Protein AF-A0A2B8B9N0-F1 (afdb_monomer_lite)

Structure (mmCIF, N/CA/C/O backbone):
data_AF-A0A2B8B9N0-F1
#
_entry.id   AF-A0A2B8B9N0-F1
#
loop_
_atom_site.group_PDB
_atom_site.id
_atom_site.type_symbol
_atom_site.label_atom_id
_atom_site.label_alt_id
_atom_site.label_comp_id
_atom_site.label_asym_id
_atom_site.label_entity_id
_atom_site.label_seq_id
_atom_site.pdbx_PDB_ins_code
_atom_site.Cartn_x
_atom_site.Cartn_y
_atom_site.Cartn_z
_atom_site.occupancy
_atom_site.B_iso_or_equiv
_atom_site.auth_seq_id
_atom_site.auth_comp_id
_atom_site.auth_asym_id
_atom_site.auth_atom_id
_atom_site.pdbx_PDB_model_num
ATOM 1 N N . MET A 1 1 ? 14.494 56.153 31.405 1.00 45.69 1 MET A N 1
ATOM 2 C CA . MET A 1 1 ? 15.131 56.006 30.080 1.00 45.69 1 MET A CA 1
ATOM 3 C C . MET A 1 1 ? 16.626 55.831 30.281 1.00 45.69 1 MET A C 1
ATOM 5 O O . MET A 1 1 ? 17.243 56.748 30.798 1.00 45.69 1 MET A O 1
ATOM 9 N N . ALA A 1 2 ? 17.182 54.676 29.921 1.00 39.88 2 ALA A N 1
ATOM 10 C CA . ALA A 1 2 ? 18.606 54.487 29.643 1.00 39.88 2 ALA A CA 1
ATOM 11 C C . ALA A 1 2 ? 18.771 53.168 28.873 1.00 39.88 2 ALA A C 1
ATOM 13 O O . ALA A 1 2 ? 18.022 52.219 29.078 1.00 39.88 2 ALA A O 1
ATOM 14 N N . VAL A 1 3 ? 19.685 53.208 27.919 1.00 40.00 3 VAL A N 1
ATOM 15 C CA . VAL A 1 3 ? 19.774 52.432 26.683 1.00 40.00 3 VAL A CA 1
ATOM 16 C C . VAL A 1 3 ? 20.300 51.005 26.837 1.00 40.00 3 VAL A C 1
ATOM 18 O O . VAL A 1 3 ? 21.110 50.701 27.707 1.00 40.00 3 VAL A O 1
ATOM 21 N N . ALA A 1 4 ? 19.848 50.153 25.916 1.00 46.59 4 ALA A N 1
ATOM 22 C CA . ALA A 1 4 ? 20.332 48.803 25.687 1.00 46.59 4 ALA A CA 1
ATOM 23 C C . ALA A 1 4 ? 21.785 48.800 25.179 1.00 46.59 4 ALA A C 1
ATOM 25 O O . ALA A 1 4 ? 22.087 49.387 24.138 1.00 46.59 4 ALA A O 1
ATOM 26 N N . SER A 1 5 ? 22.657 48.069 25.875 1.00 46.03 5 SER A N 1
ATOM 27 C CA . SER A 1 5 ? 24.007 47.734 25.414 1.00 46.03 5 SER A CA 1
ATOM 28 C C . SER A 1 5 ? 24.034 46.309 24.860 1.00 46.03 5 SER A C 1
ATOM 30 O O . SER A 1 5 ? 24.044 45.327 25.592 1.00 46.03 5 SER A O 1
ATOM 32 N N . LYS A 1 6 ? 23.951 46.247 23.529 1.00 52.75 6 LYS A N 1
ATOM 33 C CA . LYS A 1 6 ? 24.784 45.471 22.595 1.00 52.75 6 LYS A CA 1
ATOM 34 C C . LYS A 1 6 ? 25.769 44.473 23.232 1.00 52.75 6 LYS A C 1
ATOM 36 O O . LYS A 1 6 ? 26.700 44.908 23.887 1.00 52.75 6 LYS A O 1
ATOM 41 N N . ASP A 1 7 ? 25.646 43.189 22.891 1.00 48.53 7 ASP A N 1
ATOM 42 C CA . ASP A 1 7 ? 26.774 42.437 22.325 1.00 48.53 7 ASP A CA 1
ATOM 43 C C . ASP A 1 7 ? 26.331 41.119 21.671 1.00 48.53 7 ASP A C 1
ATOM 45 O O . ASP A 1 7 ? 25.651 40.277 22.253 1.00 48.53 7 ASP A O 1
ATOM 49 N N . HIS A 1 8 ? 26.722 40.972 20.408 1.00 48.94 8 HIS A N 1
ATOM 50 C CA . HIS A 1 8 ? 26.656 39.737 19.635 1.00 48.94 8 HIS A CA 1
ATOM 51 C C . HIS A 1 8 ? 27.954 38.964 19.879 1.00 48.94 8 HIS A C 1
ATOM 53 O O . HIS A 1 8 ? 29.029 39.534 19.687 1.00 48.94 8 HIS A O 1
ATOM 59 N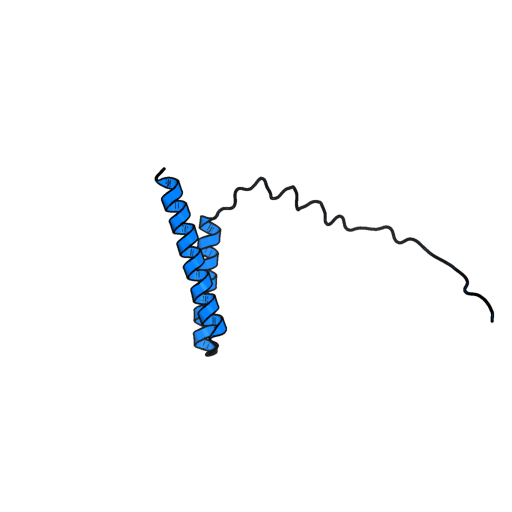 N . PRO A 1 9 ? 27.885 37.642 20.094 1.00 49.50 9 PRO A N 1
ATOM 60 C CA . PRO A 1 9 ? 28.910 36.789 19.514 1.00 49.50 9 PRO A CA 1
ATOM 61 C C . PRO A 1 9 ? 28.327 35.695 18.618 1.00 49.50 9 PRO A C 1
ATOM 63 O O . PRO A 1 9 ? 27.422 34.939 18.966 1.00 49.50 9 PRO A O 1
ATOM 66 N N . LYS A 1 10 ? 28.932 35.620 17.429 1.00 49.59 10 LYS A N 1
ATOM 67 C CA . LYS A 1 10 ? 28.812 34.562 16.428 1.00 49.59 10 LYS A CA 1
ATOM 68 C C . LYS A 1 10 ? 28.876 33.169 17.065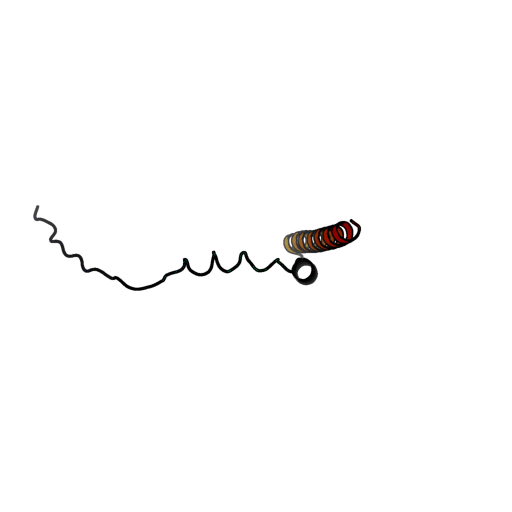 1.00 49.59 10 LYS A C 1
ATOM 70 O O . LYS A 1 10 ? 29.887 32.817 17.667 1.00 49.59 10 LYS A O 1
ATOM 75 N N . ARG A 1 11 ? 27.911 32.311 16.732 1.00 49.44 11 ARG A N 1
ATOM 76 C CA . ARG A 1 11 ? 28.162 30.871 16.592 1.00 49.44 11 ARG A CA 1
ATOM 77 C C . ARG A 1 11 ? 28.045 30.480 15.124 1.00 49.44 11 ARG A C 1
ATOM 79 O O . ARG A 1 11 ? 26.968 30.244 14.595 1.00 49.44 11 ARG A O 1
ATOM 86 N N . ARG A 1 12 ? 29.206 30.452 14.468 1.00 50.97 12 ARG A N 1
ATOM 87 C CA . ARG A 1 12 ? 29.464 29.584 13.317 1.00 50.97 12 ARG A CA 1
ATOM 88 C C . ARG A 1 12 ? 29.562 28.153 13.844 1.00 50.97 12 ARG A C 1
ATOM 90 O O . ARG A 1 12 ? 30.271 27.942 14.822 1.00 50.97 12 ARG A O 1
ATOM 97 N N . GLY A 1 13 ? 28.930 27.196 13.170 1.00 41.31 13 GLY A N 1
ATOM 98 C CA . GLY A 1 13 ? 29.259 25.784 13.359 1.00 41.31 13 GLY A CA 1
ATOM 99 C C . GLY A 1 13 ? 28.118 24.815 13.079 1.00 41.31 13 GLY A C 1
ATOM 100 O O . GLY A 1 13 ? 27.375 24.486 13.988 1.00 41.31 13 GLY A O 1
ATOM 101 N N . ALA A 1 14 ? 28.096 24.326 11.837 1.00 46.59 14 ALA A N 1
ATOM 102 C CA . ALA A 1 14 ? 27.646 22.997 11.422 1.00 46.59 14 ALA A CA 1
ATOM 103 C C . ALA A 1 14 ? 26.156 22.625 11.571 1.00 46.59 14 ALA A C 1
ATOM 105 O O . ALA A 1 14 ? 25.712 22.147 12.605 1.00 46.59 14 ALA A O 1
ATOM 106 N N . ALA A 1 15 ? 25.452 22.635 10.438 1.00 50.53 15 ALA A N 1
ATOM 107 C CA . ALA A 1 15 ? 25.185 21.371 9.750 1.00 50.53 15 ALA A CA 1
ATOM 108 C C . ALA A 1 15 ? 24.907 21.639 8.257 1.00 50.53 15 ALA A C 1
ATOM 110 O O . ALA A 1 15 ? 23.956 22.351 7.929 1.00 50.53 15 ALA A O 1
ATOM 111 N N . PRO A 1 16 ? 25.717 21.107 7.327 1.00 44.50 16 PRO A N 1
ATOM 112 C CA . PRO A 1 16 ? 25.363 21.102 5.920 1.00 44.50 16 PRO A CA 1
ATOM 113 C C . PRO A 1 16 ? 24.316 20.001 5.715 1.00 44.50 16 PRO A C 1
ATOM 115 O O . PRO A 1 16 ? 24.652 18.865 5.407 1.00 44.50 16 PRO A O 1
ATOM 118 N N . HIS A 1 17 ? 23.032 20.312 5.895 1.00 50.12 17 HIS A N 1
ATOM 119 C CA . HIS A 1 17 ? 21.951 19.382 5.533 1.00 50.12 17 HIS A CA 1
ATOM 120 C C . HIS A 1 17 ? 21.603 19.420 4.036 1.00 50.12 17 HIS A C 1
ATOM 122 O O . HIS A 1 17 ? 20.571 18.902 3.628 1.00 50.12 17 HIS A O 1
ATOM 128 N N . VAL A 1 18 ? 22.461 20.007 3.198 1.00 53.41 18 VAL A N 1
ATOM 129 C CA . VAL A 1 18 ? 22.230 20.143 1.751 1.00 53.41 18 VAL A CA 1
ATOM 130 C C . VAL A 1 18 ? 23.326 19.419 0.966 1.00 53.41 18 VAL A C 1
ATOM 132 O O . VAL A 1 18 ? 23.930 19.970 0.058 1.00 53.41 18 VAL A O 1
ATOM 135 N N . ALA A 1 19 ? 23.639 18.185 1.367 1.00 50.38 19 ALA A N 1
ATOM 136 C CA . ALA A 1 19 ? 24.578 17.320 0.647 1.00 50.38 19 ALA A CA 1
ATOM 137 C C . ALA A 1 19 ? 24.061 15.877 0.494 1.00 50.38 19 ALA A C 1
ATOM 139 O O . ALA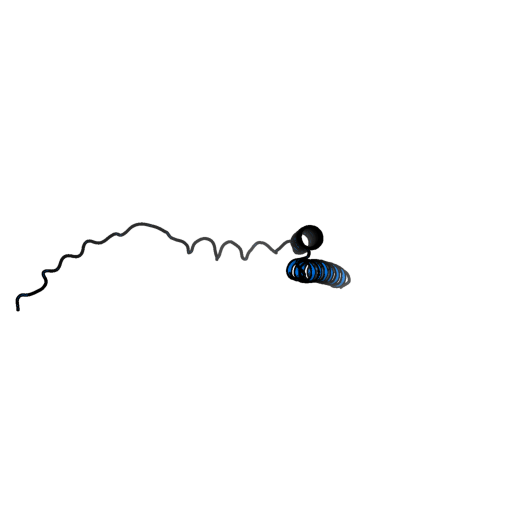 A 1 19 ? 24.844 14.946 0.341 1.00 50.38 19 ALA A O 1
ATOM 140 N N . THR A 1 20 ? 22.741 15.675 0.550 1.00 53.03 20 THR A N 1
ATOM 141 C CA . THR A 1 20 ? 22.111 14.364 0.295 1.00 53.03 20 THR A CA 1
ATOM 142 C C . THR A 1 20 ? 20.944 14.416 -0.686 1.00 53.03 20 THR A C 1
ATOM 144 O O . THR A 1 20 ? 20.524 13.363 -1.147 1.00 53.03 20 THR A O 1
ATOM 147 N N . ALA A 1 21 ? 20.439 15.597 -1.059 1.00 53.75 21 ALA A N 1
ATOM 148 C CA . ALA A 1 21 ? 19.364 15.694 -2.048 1.00 53.75 21 ALA A CA 1
ATOM 149 C C . ALA A 1 21 ? 19.857 15.379 -3.471 1.00 53.75 21 ALA A C 1
ATOM 151 O O . ALA A 1 21 ? 19.156 14.701 -4.212 1.00 53.75 21 ALA A O 1
ATOM 152 N N . ASP A 1 22 ? 21.076 15.791 -3.833 1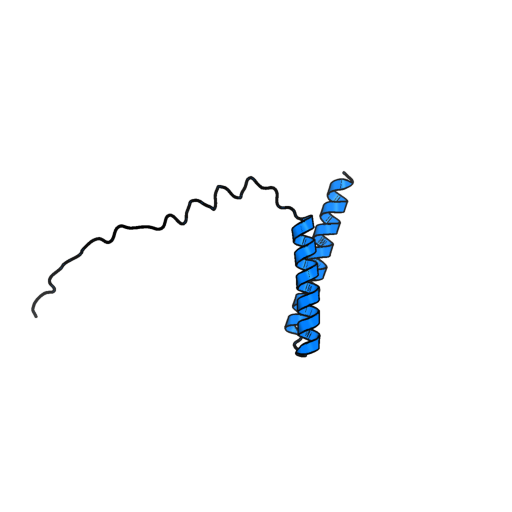.00 46.56 22 ASP A N 1
ATOM 153 C CA . ASP A 1 22 ? 21.589 15.634 -5.204 1.00 46.56 22 ASP A CA 1
ATOM 154 C C . ASP A 1 22 ? 22.156 14.238 -5.513 1.00 46.56 22 ASP A C 1
ATOM 156 O O . ASP A 1 22 ? 22.206 13.834 -6.670 1.00 46.56 22 ASP A O 1
ATOM 160 N N . ALA A 1 23 ? 22.534 13.456 -4.497 1.00 46.91 23 ALA A N 1
ATOM 161 C CA . ALA A 1 23 ? 23.109 12.119 -4.691 1.00 46.91 23 ALA A CA 1
ATOM 162 C C . ALA A 1 23 ? 22.058 11.001 -4.859 1.00 46.91 23 ALA A C 1
ATOM 164 O O . ALA A 1 23 ? 22.418 9.869 -5.169 1.00 46.91 23 ALA A O 1
ATOM 165 N N . VAL A 1 24 ? 20.769 11.293 -4.643 1.00 53.16 24 VAL A N 1
ATOM 166 C CA . VAL A 1 24 ? 19.689 10.284 -4.642 1.00 53.16 24 VAL A CA 1
ATOM 167 C C . VAL A 1 24 ? 19.015 10.136 -6.014 1.00 53.16 24 VAL A C 1
ATOM 169 O O . VAL A 1 24 ? 18.402 9.107 -6.284 1.00 53.16 24 VAL A O 1
ATOM 172 N N . TRP A 1 25 ? 19.176 11.098 -6.927 1.00 46.91 25 TRP A N 1
ATOM 173 C CA . TRP A 1 25 ? 18.506 11.083 -8.239 1.00 46.91 25 TRP A CA 1
ATOM 174 C C . TRP A 1 25 ? 19.089 10.084 -9.251 1.00 46.91 25 TRP A C 1
ATOM 176 O O . TRP A 1 25 ? 18.513 9.894 -10.318 1.00 46.91 25 TRP A O 1
ATOM 186 N N . THR A 1 26 ? 20.214 9.435 -8.943 1.00 55.06 26 THR A N 1
ATOM 187 C CA . THR A 1 26 ? 20.865 8.456 -9.832 1.00 55.06 26 THR A CA 1
ATOM 188 C C . THR A 1 26 ? 20.490 7.005 -9.541 1.00 55.06 26 THR A C 1
ATOM 190 O O . THR A 1 26 ? 20.802 6.131 -10.350 1.00 55.06 26 THR A O 1
ATOM 193 N N . MET A 1 27 ? 19.793 6.717 -8.437 1.00 67.94 27 MET A N 1
ATOM 194 C CA . MET A 1 27 ? 19.215 5.393 -8.218 1.00 67.94 27 MET A CA 1
ATOM 195 C C . MET A 1 27 ? 17.799 5.370 -8.774 1.00 67.94 27 MET A C 1
ATOM 197 O O . MET A 1 27 ? 16.886 5.948 -8.189 1.00 67.94 27 MET A O 1
ATOM 201 N N . VAL A 1 28 ? 17.614 4.669 -9.896 1.00 73.75 28 VAL A N 1
ATOM 202 C CA . VAL A 1 28 ? 16.275 4.277 -10.347 1.00 73.75 28 VAL A CA 1
ATOM 203 C C . VAL A 1 28 ? 15.602 3.555 -9.175 1.00 73.75 28 VAL A C 1
ATOM 205 O O . VAL A 1 28 ? 16.150 2.555 -8.697 1.00 73.75 28 VAL A O 1
ATOM 208 N N . PRO A 1 29 ? 14.463 4.053 -8.665 1.00 82.44 29 PRO A N 1
ATOM 209 C CA . PRO A 1 29 ? 13.782 3.407 -7.558 1.00 82.44 29 PRO A CA 1
ATOM 210 C C . PRO A 1 29 ? 13.410 1.971 -7.931 1.00 82.44 29 PRO A C 1
ATOM 212 O O . PRO A 1 29 ? 12.860 1.723 -9.004 1.00 82.44 29 PRO A O 1
ATOM 215 N N . ASP A 1 30 ? 13.679 1.011 -7.044 1.00 90.19 30 ASP A N 1
ATOM 216 C CA . ASP A 1 30 ? 13.166 -0.350 -7.210 1.00 90.19 30 ASP A CA 1
ATOM 217 C C . ASP A 1 30 ? 11.678 -0.366 -6.841 1.00 90.19 30 ASP A C 1
ATOM 219 O O . ASP A 1 30 ? 11.279 -0.667 -5.712 1.00 90.19 30 ASP A O 1
ATOM 223 N N . TYR A 1 31 ? 10.848 0.015 -7.809 1.00 92.50 31 TYR A N 1
ATOM 224 C CA . TYR A 1 31 ? 9.401 0.110 -7.651 1.00 92.50 31 TYR A CA 1
ATOM 225 C C . TYR A 1 31 ? 8.759 -1.235 -7.299 1.00 92.50 31 TYR A C 1
ATOM 227 O O . TYR A 1 31 ? 7.774 -1.267 -6.563 1.00 92.50 31 TYR A O 1
ATOM 235 N N . ARG A 1 32 ? 9.343 -2.358 -7.742 1.00 94.38 32 ARG A N 1
ATOM 236 C CA . ARG A 1 32 ? 8.869 -3.692 -7.354 1.00 94.38 32 ARG A CA 1
ATOM 237 C C . ARG A 1 32 ? 9.083 -3.912 -5.860 1.00 94.38 32 ARG A C 1
ATOM 239 O O . ARG A 1 32 ? 8.168 -4.373 -5.179 1.00 94.38 32 ARG A O 1
ATOM 246 N N . LYS A 1 33 ? 10.262 -3.568 -5.340 1.00 94.88 33 LYS A N 1
ATOM 247 C CA . LYS A 1 33 ? 10.540 -3.639 -3.901 1.00 94.88 33 LYS A CA 1
ATOM 248 C C . LYS A 1 33 ? 9.635 -2.695 -3.109 1.00 94.88 33 LYS A C 1
ATOM 250 O O . LYS A 1 33 ? 9.100 -3.098 -2.082 1.00 94.88 33 LYS A O 1
ATOM 255 N N . MET A 1 34 ? 9.409 -1.475 -3.596 1.00 94.38 34 MET A N 1
ATOM 256 C CA . MET A 1 34 ? 8.490 -0.529 -2.950 1.00 94.38 34 MET A CA 1
ATOM 257 C C . MET A 1 34 ? 7.059 -1.074 -2.874 1.00 94.38 34 MET A C 1
ATOM 259 O O . MET A 1 34 ? 6.456 -1.028 -1.805 1.00 94.38 34 MET A O 1
ATOM 263 N N . ALA A 1 35 ? 6.535 -1.653 -3.956 1.00 96.69 35 ALA A N 1
ATOM 264 C CA . ALA A 1 35 ? 5.208 -2.266 -3.961 1.00 96.69 35 ALA A CA 1
ATOM 265 C C . ALA A 1 35 ? 5.090 -3.422 -2.954 1.00 96.69 35 ALA A C 1
ATOM 267 O O . ALA A 1 35 ? 4.107 -3.520 -2.224 1.00 96.69 35 ALA A O 1
ATOM 268 N N . GLN A 1 36 ? 6.121 -4.265 -2.844 1.00 97.25 36 GLN A N 1
ATOM 269 C CA . GLN A 1 36 ? 6.148 -5.345 -1.853 1.00 97.25 36 GLN A CA 1
ATOM 270 C C . GLN A 1 36 ? 6.111 -4.820 -0.413 1.00 97.25 36 GLN A C 1
ATOM 272 O O . GLN A 1 36 ? 5.413 -5.389 0.428 1.00 97.25 36 GLN A O 1
ATOM 277 N N . GLU A 1 37 ? 6.828 -3.734 -0.119 1.00 97.50 37 GLU A N 1
ATOM 278 C CA . GLU A 1 37 ? 6.770 -3.092 1.198 1.00 97.50 37 GLU A CA 1
ATOM 279 C C . GLU A 1 37 ? 5.391 -2.478 1.472 1.00 97.50 37 GLU A C 1
ATOM 281 O O . GLU A 1 37 ? 4.856 -2.641 2.568 1.00 97.50 37 GLU A O 1
ATOM 286 N N . LEU A 1 38 ? 4.756 -1.854 0.475 1.00 97.75 38 LEU A N 1
ATOM 287 C CA . LEU A 1 38 ? 3.384 -1.354 0.610 1.00 97.75 38 LEU A CA 1
ATOM 288 C C . LEU A 1 38 ? 2.396 -2.486 0.924 1.00 97.75 38 LEU A C 1
ATOM 290 O O . LEU A 1 38 ? 1.600 -2.356 1.854 1.00 97.75 38 LEU A O 1
ATOM 294 N N . ALA A 1 39 ? 2.493 -3.623 0.231 1.00 97.62 39 ALA A N 1
ATOM 295 C CA . ALA A 1 39 ? 1.657 -4.790 0.509 1.00 97.62 39 ALA A CA 1
ATOM 296 C C . ALA A 1 39 ? 1.863 -5.315 1.943 1.00 97.62 39 ALA A C 1
ATOM 298 O O . ALA A 1 39 ? 0.894 -5.603 2.650 1.00 97.62 39 ALA A O 1
ATOM 299 N N . ARG A 1 40 ? 3.117 -5.383 2.418 1.00 98.19 40 ARG A N 1
ATOM 300 C CA . ARG A 1 40 ? 3.436 -5.773 3.805 1.00 98.19 40 ARG A CA 1
ATOM 301 C C . ARG A 1 40 ? 2.817 -4.817 4.822 1.00 98.19 40 ARG A C 1
ATOM 303 O O . ARG A 1 40 ? 2.150 -5.267 5.754 1.00 98.19 40 ARG A O 1
ATOM 310 N N . LEU A 1 41 ? 2.974 -3.510 4.620 1.00 98.19 41 LEU A N 1
ATOM 311 C CA . LEU A 1 41 ? 2.377 -2.492 5.488 1.00 98.19 41 LEU A CA 1
ATOM 312 C C . LEU A 1 41 ? 0.842 -2.553 5.469 1.00 98.19 41 LEU A C 1
ATOM 314 O O . LEU A 1 41 ? 0.209 -2.368 6.509 1.00 98.19 41 LEU A O 1
ATOM 318 N N . GLY A 1 42 ? 0.237 -2.865 4.321 1.00 97.75 42 GLY A N 1
ATOM 319 C CA . GLY A 1 42 ? -1.203 -3.088 4.197 1.00 97.75 42 GLY A CA 1
ATOM 320 C C . GLY A 1 42 ? -1.687 -4.252 5.064 1.00 97.75 42 GLY A C 1
ATOM 321 O O . GLY A 1 42 ? -2.644 -4.109 5.829 1.00 97.75 42 GLY A O 1
ATOM 322 N N . VAL A 1 43 ? -0.971 -5.379 5.038 1.00 98.19 43 VAL A N 1
ATOM 323 C CA . VAL A 1 43 ? -1.256 -6.547 5.889 1.00 98.19 43 VAL A CA 1
ATOM 324 C C . VAL A 1 43 ? -1.135 -6.204 7.377 1.00 98.19 43 VAL A C 1
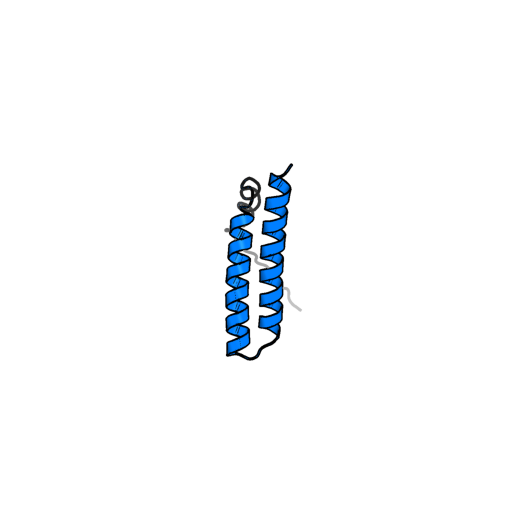ATOM 326 O O . VAL A 1 43 ? -1.992 -6.594 8.180 1.00 98.19 43 VAL A O 1
ATOM 329 N N . GLU A 1 44 ? -0.108 -5.448 7.767 1.00 98.12 44 GLU A N 1
ATOM 330 C CA . GLU A 1 44 ? 0.052 -4.990 9.149 1.00 98.12 44 GLU A CA 1
ATOM 331 C C . GLU A 1 44 ? -1.075 -4.052 9.587 1.00 98.12 44 GLU A C 1
ATOM 333 O O . GLU A 1 44 ? -1.616 -4.210 10.687 1.00 98.12 44 GLU A O 1
ATOM 338 N N . ALA A 1 45 ? -1.471 -3.110 8.729 1.00 97.81 45 ALA A N 1
ATOM 339 C CA . ALA A 1 45 ? -2.595 -2.220 8.982 1.00 97.81 45 ALA A CA 1
ATOM 340 C C . ALA A 1 45 ? -3.901 -3.017 9.144 1.00 97.81 45 ALA A C 1
ATOM 342 O O . ALA A 1 45 ? -4.599 -2.828 10.138 1.00 97.81 45 ALA A O 1
ATOM 343 N N . ALA A 1 46 ? -4.179 -4.004 8.285 1.00 97.81 46 ALA A N 1
ATOM 344 C CA . ALA A 1 46 ? -5.358 -4.869 8.413 1.00 97.81 46 ALA A CA 1
ATOM 345 C C . ALA A 1 46 ? -5.333 -5.683 9.716 1.00 97.81 46 ALA A C 1
ATOM 347 O O . ALA A 1 46 ? -6.353 -5.893 10.378 1.00 97.81 46 ALA A O 1
ATOM 348 N N . ARG A 1 47 ? -4.148 -6.147 10.132 1.00 97.81 47 ARG A N 1
ATOM 349 C CA . ARG A 1 47 ? -3.975 -6.802 11.434 1.00 97.81 47 ARG A CA 1
ATOM 350 C C . ARG A 1 47 ? -4.328 -5.848 12.575 1.00 97.81 47 ARG A C 1
ATOM 352 O O . ARG A 1 47 ? -5.079 -6.237 13.464 1.00 97.81 47 ARG A O 1
ATOM 359 N N . ARG A 1 48 ? -3.835 -4.606 12.544 1.00 96.94 48 ARG A N 1
ATOM 360 C CA . ARG A 1 48 ? -4.151 -3.581 13.557 1.00 96.94 48 ARG A CA 1
ATOM 361 C C . ARG A 1 48 ? -5.629 -3.202 13.553 1.00 96.94 48 ARG A C 1
ATOM 363 O O . ARG A 1 48 ? -6.198 -3.072 14.634 1.00 96.94 48 ARG A O 1
ATOM 370 N N . ALA A 1 49 ? -6.262 -3.100 12.386 1.00 97.31 49 ALA A N 1
ATOM 371 C CA . ALA A 1 49 ? -7.697 -2.855 12.261 1.00 97.31 49 ALA A CA 1
ATOM 372 C C . ALA A 1 49 ? -8.508 -3.929 12.996 1.00 97.31 49 ALA A C 1
ATOM 374 O O . ALA A 1 49 ? -9.343 -3.601 13.832 1.00 97.31 49 ALA A O 1
ATOM 375 N N . ARG A 1 50 ? -8.181 -5.211 12.785 1.00 96.44 50 ARG A N 1
ATOM 376 C CA . ARG A 1 50 ? -8.839 -6.335 13.475 1.00 96.44 50 ARG A CA 1
ATOM 377 C C . ARG A 1 50 ? -8.609 -6.340 14.984 1.00 96.44 50 ARG A C 1
ATOM 379 O O . ARG A 1 50 ? -9.529 -6.637 15.732 1.00 96.44 50 ARG A O 1
ATOM 386 N N . MET A 1 51 ? -7.398 -6.008 15.434 1.00 97.56 51 MET A N 1
ATOM 387 C CA . MET A 1 51 ? -7.074 -5.983 16.867 1.00 97.56 51 MET A CA 1
ATOM 388 C C . MET A 1 51 ? -7.733 -4.815 17.611 1.00 97.56 51 MET A C 1
ATOM 390 O O . MET A 1 51 ? -8.018 -4.937 18.796 1.00 97.56 51 MET A O 1
ATOM 394 N N . THR A 1 52 ? -7.939 -3.680 16.941 1.00 96.12 52 THR A N 1
ATOM 395 C CA . THR A 1 52 ? -8.394 -2.433 17.583 1.00 96.12 52 THR A CA 1
ATOM 396 C C . THR A 1 52 ? -9.837 -2.059 17.256 1.00 96.12 52 THR A C 1
ATOM 398 O O . THR A 1 52 ? -10.386 -1.165 17.891 1.00 96.12 52 THR A O 1
ATOM 401 N N . GLY A 1 53 ? -10.441 -2.679 16.239 1.00 94.94 53 GLY A N 1
ATOM 402 C CA . GLY A 1 53 ? -11.720 -2.248 15.670 1.00 94.94 53 GLY A CA 1
ATOM 403 C C . GLY A 1 53 ? -11.661 -0.885 14.966 1.00 94.94 53 GLY A C 1
ATOM 404 O O . GLY A 1 53 ? -12.702 -0.322 14.636 1.00 94.94 53 GLY A O 1
ATOM 405 N N . ASN A 1 54 ? -10.468 -0.318 14.743 1.00 93.75 54 ASN A N 1
ATOM 406 C CA . ASN A 1 54 ? -10.327 1.013 14.161 1.00 93.75 54 ASN A CA 1
ATOM 407 C C . ASN A 1 54 ? -10.385 0.963 12.625 1.00 93.75 54 ASN A C 1
ATOM 409 O O . ASN A 1 54 ? -9.435 0.545 11.957 1.00 93.75 54 ASN A O 1
ATOM 413 N N . GLY A 1 55 ? -11.478 1.486 12.064 1.00 94.44 55 GLY A N 1
ATOM 414 C CA . GLY A 1 55 ? -11.702 1.570 10.619 1.00 94.44 55 GLY A CA 1
ATOM 415 C C . GLY A 1 55 ? -10.725 2.471 9.850 1.00 94.44 55 GLY A C 1
ATOM 416 O O . GLY A 1 55 ? -10.682 2.405 8.625 1.00 94.44 55 GLY A O 1
ATOM 417 N N . GLN A 1 56 ? -9.915 3.305 10.513 1.00 96.81 56 GLN A N 1
ATOM 418 C CA . GLN A 1 56 ? -8.836 4.038 9.838 1.00 96.81 56 GLN A CA 1
ATOM 419 C C . GLN A 1 56 ? -7.720 3.101 9.376 1.00 96.81 56 GLN A C 1
ATOM 421 O O . GLN A 1 56 ? -7.214 3.257 8.266 1.00 96.81 56 GLN A O 1
ATOM 426 N N . PHE A 1 57 ? -7.362 2.106 10.194 1.00 96.75 57 PHE A N 1
ATOM 427 C CA . PHE A 1 57 ? -6.376 1.105 9.795 1.00 96.75 57 PHE A CA 1
ATOM 428 C C . PHE A 1 57 ? -6.900 0.213 8.670 1.00 96.75 57 PHE A C 1
ATOM 430 O O . PHE A 1 57 ? -6.117 -0.205 7.827 1.00 96.75 57 PHE A O 1
ATOM 437 N N . ASP A 1 58 ? -8.211 -0.025 8.624 1.00 97.06 58 ASP A N 1
ATOM 438 C CA . ASP A 1 58 ? -8.848 -0.781 7.545 1.00 97.06 58 ASP A CA 1
ATOM 439 C C . ASP A 1 58 ? -8.745 -0.036 6.201 1.00 97.06 58 ASP A C 1
ATOM 441 O O . ASP A 1 58 ? -8.225 -0.566 5.218 1.00 97.06 58 ASP A O 1
ATOM 445 N N . ARG A 1 59 ? -9.092 1.260 6.185 1.00 97.75 59 ARG A N 1
ATOM 446 C CA . ARG A 1 59 ? -8.907 2.123 5.001 1.00 97.75 59 ARG A CA 1
ATOM 447 C C . ARG A 1 59 ? -7.444 2.235 4.583 1.00 97.75 59 ARG A C 1
ATOM 449 O O . ARG A 1 59 ? -7.141 2.244 3.388 1.00 97.75 59 ARG A O 1
ATOM 456 N N . LEU A 1 60 ? -6.539 2.331 5.557 1.00 97.75 60 LEU A N 1
ATOM 457 C CA . LEU A 1 60 ? -5.104 2.371 5.296 1.00 97.75 60 LEU A CA 1
ATOM 458 C C . LEU A 1 60 ? -4.631 1.063 4.652 1.00 97.75 60 LEU A C 1
ATOM 460 O O . LEU A 1 60 ? -3.923 1.108 3.651 1.00 97.75 60 LEU A O 1
ATOM 464 N N . ALA A 1 61 ? -5.060 -0.083 5.181 1.00 98.12 61 ALA A N 1
ATOM 465 C CA . ALA A 1 61 ? -4.730 -1.393 4.637 1.00 98.12 61 ALA A CA 1
ATOM 466 C C . ALA A 1 61 ? -5.171 -1.539 3.180 1.00 98.12 61 ALA A C 1
ATOM 468 O O . ALA A 1 61 ? -4.378 -1.954 2.331 1.00 98.12 61 ALA A O 1
ATOM 469 N N . HIS A 1 62 ? -6.408 -1.133 2.889 1.00 98.00 62 HIS A N 1
ATOM 470 C CA . HIS A 1 62 ? -6.941 -1.143 1.534 1.00 98.00 62 HIS A CA 1
ATOM 471 C C . HIS A 1 62 ? -6.125 -0.237 0.610 1.00 98.00 62 HIS A C 1
ATOM 473 O O . HIS A 1 62 ? -5.737 -0.656 -0.475 1.00 98.00 62 HIS A O 1
ATOM 479 N N . THR A 1 63 ? -5.827 0.992 1.038 1.00 98.12 63 THR A N 1
ATOM 480 C CA . THR A 1 63 ? -5.071 1.950 0.217 1.00 98.12 63 THR A CA 1
ATOM 481 C C . THR A 1 63 ? -3.681 1.418 -0.119 1.00 98.12 63 THR A C 1
ATOM 483 O O . THR A 1 63 ? -3.270 1.454 -1.274 1.00 98.12 63 THR A O 1
ATOM 486 N N . LEU A 1 64 ? -2.957 0.904 0.878 1.00 97.94 64 LEU A N 1
ATOM 487 C CA . LEU A 1 64 ? -1.598 0.398 0.692 1.00 97.94 64 LEU A CA 1
ATOM 488 C C . LEU A 1 64 ? -1.561 -0.816 -0.239 1.00 97.94 64 LEU A C 1
ATOM 490 O O . LEU A 1 64 ? -0.694 -0.890 -1.105 1.00 97.94 64 LEU A O 1
ATOM 494 N N . THR A 1 65 ? -2.523 -1.728 -0.091 1.00 97.06 65 THR A N 1
ATOM 495 C CA . THR A 1 65 ? -2.612 -2.928 -0.931 1.00 97.06 65 THR A CA 1
ATOM 496 C C . THR A 1 65 ? -2.969 -2.560 -2.370 1.00 97.06 65 THR A C 1
ATOM 498 O O . THR A 1 65 ? -2.253 -2.956 -3.281 1.00 97.06 65 THR A O 1
ATOM 501 N N . SER A 1 66 ? -3.980 -1.708 -2.588 1.00 98.06 66 SER A N 1
ATOM 502 C CA . SER A 1 66 ? -4.342 -1.264 -3.942 1.00 98.06 66 SER A CA 1
ATOM 503 C C . SER A 1 66 ? -3.193 -0.541 -4.644 1.00 98.06 66 SER A C 1
ATOM 505 O O . SER A 1 66 ? -2.946 -0.785 -5.818 1.00 98.06 66 SER A O 1
ATOM 507 N N . ARG A 1 67 ? -2.436 0.306 -3.931 1.00 97.56 67 ARG A N 1
ATOM 508 C CA . ARG A 1 67 ? -1.260 0.973 -4.514 1.00 97.56 67 ARG A CA 1
ATOM 509 C C . ARG A 1 67 ? -0.128 0.005 -4.840 1.00 97.56 67 ARG A C 1
ATOM 511 O O . ARG A 1 67 ? 0.576 0.220 -5.820 1.00 97.56 67 ARG A O 1
ATOM 518 N N . ALA A 1 68 ? 0.070 -1.030 -4.026 1.00 97.62 68 ALA A N 1
ATOM 519 C CA . ALA A 1 68 ? 1.039 -2.073 -4.335 1.00 97.62 68 ALA A CA 1
ATOM 520 C C . ALA A 1 68 ? 0.678 -2.786 -5.646 1.00 97.62 68 ALA A C 1
ATOM 522 O O . ALA A 1 68 ? 1.545 -2.942 -6.504 1.00 97.62 68 ALA A O 1
ATOM 523 N N . ASP A 1 69 ? -0.594 -3.151 -5.810 1.00 97.44 69 ASP A N 1
ATOM 524 C CA . ASP A 1 69 ? -1.086 -3.833 -7.008 1.00 97.44 69 ASP A CA 1
ATOM 525 C C . ASP A 1 69 ? -0.963 -2.940 -8.250 1.00 97.44 69 ASP A C 1
ATOM 527 O O . ASP A 1 69 ? -0.387 -3.367 -9.246 1.00 97.44 69 ASP A O 1
ATOM 531 N N . GLU A 1 70 ? -1.381 -1.671 -8.167 1.00 97.62 70 GLU A N 1
ATOM 532 C CA . GLU A 1 70 ? -1.240 -0.694 -9.260 1.00 97.62 70 GLU A CA 1
ATOM 533 C C . GLU A 1 70 ? 0.217 -0.561 -9.739 1.00 97.62 70 GLU A C 1
ATOM 535 O O . GLU A 1 70 ? 0.485 -0.597 -10.939 1.00 97.62 70 GLU A O 1
ATOM 540 N N . ILE A 1 71 ? 1.181 -0.464 -8.814 1.00 95.12 71 ILE A N 1
ATOM 541 C CA . ILE A 1 71 ? 2.605 -0.362 -9.171 1.00 95.12 71 ILE A CA 1
ATOM 542 C C . ILE A 1 71 ? 3.091 -1.644 -9.857 1.00 95.12 71 ILE A C 1
ATOM 544 O O . ILE A 1 71 ? 3.861 -1.582 -10.815 1.00 95.12 71 ILE A O 1
ATOM 548 N N . LEU A 1 72 ? 2.689 -2.818 -9.366 1.00 95.06 72 LEU A N 1
ATOM 549 C CA . LEU A 1 72 ? 3.093 -4.089 -9.967 1.00 95.06 72 LEU A CA 1
ATOM 550 C C . LEU A 1 72 ? 2.491 -4.268 -11.365 1.00 95.06 72 LEU A C 1
ATOM 552 O O . LEU A 1 72 ? 3.212 -4.694 -12.272 1.00 95.06 72 LEU A O 1
ATOM 556 N N . ASP A 1 73 ? 1.228 -3.886 -11.544 1.00 96.06 73 ASP A N 1
ATOM 557 C CA . ASP A 1 73 ? 0.530 -3.899 -12.828 1.00 96.06 73 ASP A CA 1
ATOM 558 C C . ASP A 1 73 ? 1.204 -2.963 -13.840 1.00 96.06 73 ASP A C 1
ATOM 560 O O . ASP A 1 73 ? 1.447 -3.358 -14.984 1.00 96.06 73 ASP A O 1
ATOM 564 N N . ASP A 1 74 ? 1.566 -1.746 -13.428 1.00 94.50 74 ASP A N 1
ATOM 565 C CA . ASP A 1 74 ? 2.262 -0.780 -14.283 1.00 94.50 74 ASP A CA 1
ATOM 566 C C . ASP A 1 74 ? 3.646 -1.291 -14.708 1.00 94.50 74 ASP A C 1
ATOM 568 O O . ASP A 1 74 ? 4.032 -1.170 -15.876 1.00 94.50 74 ASP A O 1
ATOM 572 N N . LEU A 1 75 ? 4.380 -1.940 -13.798 1.00 92.69 75 LEU A N 1
ATOM 573 C CA . LEU A 1 75 ? 5.662 -2.576 -14.115 1.00 92.69 75 LEU A CA 1
ATOM 574 C C . LEU A 1 75 ? 5.509 -3.767 -15.069 1.00 92.69 75 LEU A C 1
ATOM 576 O O . LEU A 1 75 ? 6.386 -4.004 -15.905 1.00 92.69 75 LEU A O 1
ATOM 580 N N . GLU A 1 76 ? 4.425 -4.537 -14.956 1.00 91.50 76 GLU A N 1
ATOM 581 C CA . GLU A 1 76 ? 4.137 -5.628 -15.886 1.00 91.50 76 GLU A CA 1
ATOM 582 C C . GLU A 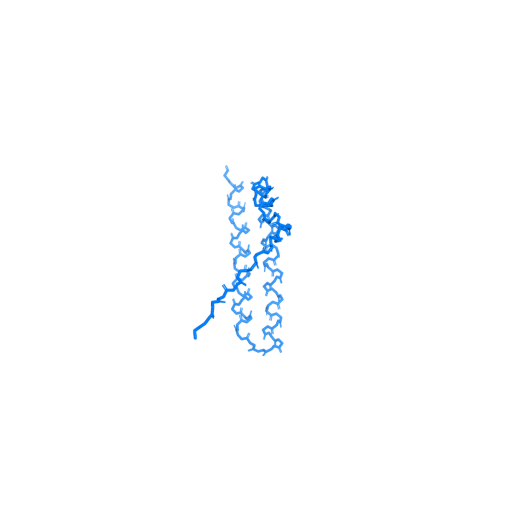1 76 ? 3.759 -5.092 -17.272 1.00 91.50 76 GLU A C 1
ATOM 584 O O . GLU A 1 76 ? 4.251 -5.601 -18.283 1.00 91.50 76 GLU A O 1
ATOM 589 N N . ARG A 1 77 ? 2.938 -4.037 -17.336 1.00 90.75 77 ARG A N 1
ATOM 590 C CA . ARG A 1 77 ? 2.565 -3.363 -18.589 1.00 90.75 77 ARG A CA 1
ATOM 591 C C . ARG A 1 77 ? 3.779 -2.761 -19.283 1.00 90.75 77 ARG A C 1
ATOM 593 O O . ARG A 1 77 ? 3.945 -2.989 -20.476 1.00 90.75 77 ARG A O 1
ATOM 600 N N . GLY A 1 78 ? 4.656 -2.079 -18.545 1.00 84.25 78 GLY A N 1
ATOM 601 C CA . GLY A 1 78 ? 5.885 -1.493 -19.086 1.00 84.25 78 GLY A CA 1
ATOM 602 C C . GLY A 1 78 ? 6.884 -2.517 -19.637 1.00 84.25 78 GLY A C 1
ATOM 603 O O . GLY A 1 78 ? 7.719 -2.161 -20.457 1.00 84.25 78 GLY A O 1
ATOM 604 N N . ARG A 1 79 ? 6.791 -3.793 -19.234 1.00 77.81 79 ARG A N 1
ATOM 605 C CA . ARG A 1 79 ? 7.623 -4.888 -19.768 1.00 77.81 79 ARG A CA 1
ATOM 606 C C . ARG A 1 79 ? 7.085 -5.485 -21.076 1.00 77.81 79 ARG A C 1
ATOM 608 O O . ARG A 1 79 ? 7.821 -6.182 -21.765 1.00 77.81 79 ARG A O 1
ATOM 615 N N . LYS A 1 80 ? 5.799 -5.291 -21.384 1.00 74.62 80 LYS A N 1
ATOM 616 C CA . LYS A 1 80 ? 5.137 -5.857 -22.577 1.00 74.62 80 LYS A CA 1
ATOM 617 C C . LYS A 1 80 ? 5.321 -4.999 -23.840 1.00 74.62 80 LYS A C 1
ATOM 619 O O . LYS A 1 80 ? 4.820 -5.392 -24.891 1.00 74.62 80 LYS A O 1
ATOM 624 N N . ILE A 1 81 ? 5.991 -3.852 -23.721 1.00 54.66 81 ILE A N 1
ATOM 625 C CA . ILE A 1 81 ? 6.303 -2.895 -24.795 1.00 54.66 81 ILE A CA 1
ATOM 626 C C . ILE A 1 81 ? 7.761 -3.093 -25.207 1.00 54.66 81 ILE A C 1
ATOM 628 O O . ILE A 1 81 ? 8.030 -3.055 -26.425 1.00 54.66 81 ILE A O 1
#

Organism: NCBI:txid2044885

Radius of gyration: 24.48 Å; chains: 1; bounding box: 41×63×55 Å

Secondary structure (DSSP, 8-state):
------------------SSSTTSTTS---HHHHHHHHHHHHHHHHHHHHHH--HHHHHHHHHHHHHHHHHHHHHHHHH--

pLDDT: mean 79.01, std 22.25, range [39.88, 98.19]

Sequence (81 aa):
MAVASKDHPKRRGAAPHVATADAVWTMVPDYRKMAQELARLGVEAARRARMTGNGQFDRLAHTLTSRADEILDDLERGRKI

Foldseek 3Di:
DDDDDDDDDDDDDDDPPPPPPVVPVPDPDPLLVVLVVLQVQLVVLVVVCVVPVDCVSVVSSVVSNVVSVVSVVVVVVVVVD